Protein AF-A0A534ZJ65-F1 (afdb_monomer)

Radius of gyration: 16.33 Å; Cα contacts (8 Å, |Δi|>4): 200; chains: 1; bounding box: 29×30×63 Å

Structure (mmCIF, N/CA/C/O backbone):
data_AF-A0A534ZJ65-F1
#
_entry.id   AF-A0A534ZJ65-F1
#
loop_
_atom_site.group_PDB
_atom_site.id
_atom_site.type_symbol
_atom_site.label_atom_id
_atom_site.label_alt_id
_atom_site.label_comp_id
_atom_site.label_asym_id
_atom_site.label_entity_id
_atom_site.label_seq_id
_atom_site.pdbx_PDB_ins_code
_atom_site.Cartn_x
_atom_site.Cartn_y
_atom_site.Cartn_z
_atom_site.occupancy
_atom_site.B_iso_or_equiv
_atom_site.auth_seq_id
_atom_site.auth_comp_id
_atom_site.auth_asym_id
_atom_site.auth_atom_id
_atom_site.pdbx_PDB_model_num
ATOM 1 N N . MET A 1 1 ? -5.452 -11.069 31.951 1.00 33.84 1 MET A N 1
ATOM 2 C CA . MET A 1 1 ? -6.562 -10.774 31.019 1.00 33.84 1 MET A CA 1
ATOM 3 C C . MET A 1 1 ? -6.008 -10.935 29.612 1.00 33.84 1 MET A C 1
ATOM 5 O O . MET A 1 1 ? -4.957 -10.384 29.326 1.00 33.84 1 MET A O 1
ATOM 9 N N . THR A 1 2 ? -6.581 -11.848 28.842 1.00 33.72 2 THR A N 1
ATOM 10 C CA . THR A 1 2 ? -5.927 -12.642 27.788 1.00 33.72 2 THR A CA 1
ATOM 11 C C . THR A 1 2 ? -5.647 -11.838 26.509 1.00 33.72 2 THR A C 1
ATOM 13 O O . THR A 1 2 ? -6.578 -11.313 25.904 1.00 33.72 2 THR A O 1
ATOM 16 N N . SER A 1 3 ? -4.371 -11.762 26.103 1.00 27.00 3 SER A N 1
ATOM 17 C CA . SER A 1 3 ? -3.918 -11.205 24.816 1.00 27.00 3 SER A CA 1
ATOM 18 C C . SER A 1 3 ? -4.428 -12.075 23.668 1.00 27.00 3 SER A C 1
ATOM 20 O O . SER A 1 3 ? -4.285 -13.297 23.714 1.00 27.00 3 SER A O 1
ATOM 22 N N . ARG A 1 4 ? -5.054 -11.461 22.660 1.00 33.38 4 ARG A N 1
ATOM 23 C CA . ARG A 1 4 ? -5.409 -12.110 21.392 1.00 33.38 4 ARG A CA 1
ATOM 24 C C . ARG A 1 4 ? -4.447 -11.597 20.334 1.00 33.38 4 ARG A C 1
ATOM 26 O O . ARG A 1 4 ? -4.596 -10.482 19.842 1.00 33.38 4 ARG A O 1
ATOM 33 N N . ASP A 1 5 ? -3.452 -12.421 20.044 1.00 32.06 5 ASP A N 1
ATOM 34 C CA . ASP A 1 5 ? -2.406 -12.158 19.067 1.00 32.06 5 ASP A CA 1
ATOM 35 C C . ASP A 1 5 ? -3.019 -12.049 17.660 1.00 32.06 5 ASP A C 1
ATOM 37 O O . ASP A 1 5 ? -3.687 -12.965 17.177 1.00 32.06 5 ASP A O 1
ATOM 41 N N . GLY A 1 6 ? -2.845 -10.893 17.018 1.00 27.89 6 GLY A N 1
ATOM 42 C CA . GLY A 1 6 ? -3.359 -10.622 15.677 1.00 27.89 6 GLY A CA 1
ATOM 43 C C . GLY A 1 6 ? -2.384 -11.104 14.608 1.00 27.89 6 GLY A C 1
ATOM 44 O O . GLY A 1 6 ? -1.374 -10.459 14.347 1.00 27.89 6 GLY A O 1
ATOM 45 N N . THR A 1 7 ? -2.674 -12.240 13.979 1.00 28.36 7 THR A N 1
ATOM 46 C CA . THR A 1 7 ? -1.943 -12.726 12.802 1.00 28.36 7 THR A CA 1
ATOM 47 C C . THR A 1 7 ? -2.378 -11.945 11.558 1.00 28.36 7 THR A C 1
ATOM 49 O O . THR A 1 7 ? -3.544 -12.004 11.171 1.00 28.36 7 THR A O 1
ATOM 52 N N . ALA A 1 8 ? -1.456 -11.227 10.911 1.00 29.05 8 ALA A N 1
ATOM 53 C CA . ALA A 1 8 ? -1.705 -10.595 9.615 1.00 29.05 8 ALA A CA 1
ATOM 54 C C . ALA A 1 8 ? -1.336 -11.567 8.482 1.00 29.05 8 ALA A C 1
ATOM 56 O O . ALA A 1 8 ? -0.190 -12.006 8.372 1.00 29.05 8 ALA A O 1
ATOM 57 N N . HIS A 1 9 ? -2.316 -11.920 7.650 1.00 30.95 9 HIS A N 1
ATOM 58 C CA . HIS A 1 9 ? -2.120 -12.767 6.476 1.00 30.95 9 HIS A CA 1
ATOM 59 C C . HIS A 1 9 ? -1.990 -11.892 5.229 1.00 30.95 9 HIS A C 1
ATOM 61 O O . HIS A 1 9 ? -2.920 -11.171 4.875 1.00 30.95 9 HIS A O 1
ATOM 67 N N . PHE A 1 10 ? -0.853 -11.984 4.543 1.00 34.75 10 PHE A N 1
ATOM 68 C CA . PHE A 1 10 ? -0.606 -11.266 3.297 1.00 34.75 10 PHE A CA 1
ATOM 69 C C . PHE A 1 10 ? -0.941 -12.173 2.113 1.00 34.75 10 PHE A C 1
ATOM 71 O O . PHE A 1 10 ? -0.442 -13.294 2.023 1.00 34.75 10 PHE A O 1
ATOM 78 N N . ARG A 1 11 ? -1.803 -11.700 1.209 1.00 36.12 11 ARG A N 1
ATOM 79 C CA . ARG A 1 11 ? -2.129 -12.381 -0.050 1.00 36.12 11 ARG A CA 1
ATOM 80 C C . ARG A 1 11 ? -1.772 -11.477 -1.217 1.00 36.12 11 ARG A C 1
ATOM 82 O O . ARG A 1 11 ? -2.277 -10.362 -1.305 1.00 36.12 11 ARG A O 1
ATOM 89 N N . TYR A 1 12 ? -0.944 -11.973 -2.128 1.00 37.34 12 TYR A N 1
ATOM 90 C CA . TYR A 1 12 ? -0.697 -11.309 -3.402 1.00 37.34 12 TYR A CA 1
ATOM 91 C C . TYR A 1 12 ? -1.931 -11.481 -4.310 1.00 37.34 12 TYR A C 1
ATOM 93 O O . TYR A 1 12 ? -2.429 -12.593 -4.497 1.00 37.34 12 TYR A O 1
ATOM 101 N N . GLY A 1 13 ? -2.492 -10.375 -4.808 1.00 34.75 13 GLY A N 1
ATOM 102 C CA . GLY A 1 13 ? -3.758 -10.359 -5.546 1.00 34.75 13 GLY A CA 1
ATOM 103 C C . GLY A 1 13 ? -3.677 -10.997 -6.937 1.00 34.75 13 GLY A C 1
ATOM 104 O O . GLY A 1 13 ? -2.704 -10.829 -7.670 1.00 34.75 13 GLY A O 1
ATOM 105 N N . ARG A 1 14 ? -4.733 -11.728 -7.322 1.00 34.62 14 ARG A N 1
ATOM 106 C CA . ARG A 1 14 ? -4.871 -12.369 -8.642 1.00 34.62 14 ARG A CA 1
ATOM 107 C C . ARG A 1 14 ? -4.885 -11.330 -9.767 1.00 34.62 14 ARG A C 1
ATOM 109 O O . ARG A 1 14 ? -5.823 -10.543 -9.854 1.00 34.62 14 ARG A O 1
ATOM 116 N N . ALA A 1 15 ? -3.945 -11.420 -10.704 1.00 36.84 15 ALA A N 1
ATOM 117 C CA . ALA A 1 15 ? -4.053 -10.741 -11.993 1.00 36.84 15 ALA A CA 1
ATOM 118 C C . ALA A 1 15 ? -5.104 -11.446 -12.877 1.00 36.84 15 ALA A C 1
ATOM 120 O O . ALA A 1 15 ? -5.030 -12.657 -13.101 1.00 36.84 15 ALA A O 1
ATOM 121 N N . ARG A 1 16 ? -6.099 -10.713 -13.396 1.00 31.34 16 ARG A N 1
ATOM 122 C CA . ARG A 1 16 ? -7.030 -11.234 -14.414 1.00 31.34 16 ARG A CA 1
ATOM 123 C C . ARG A 1 16 ? -6.440 -11.003 -15.807 1.00 31.34 16 ARG A C 1
ATOM 125 O O . ARG A 1 16 ? -6.253 -9.868 -16.226 1.00 31.34 16 ARG A O 1
ATOM 132 N N . SER A 1 17 ? -6.181 -12.081 -16.546 1.00 32.97 17 SER A N 1
ATOM 133 C CA . SER A 1 17 ? -5.743 -12.021 -17.945 1.00 32.97 17 SER A CA 1
ATOM 134 C C . SER A 1 17 ? -6.896 -11.623 -18.875 1.00 32.97 17 SER A C 1
ATOM 136 O O . SER A 1 17 ? -7.923 -12.309 -18.904 1.00 32.97 17 SER A O 1
ATOM 138 N N . TRP A 1 18 ? -6.713 -10.597 -19.706 1.00 31.97 18 TRP A N 1
ATOM 139 C CA . TRP A 1 18 ? -7.563 -10.370 -20.878 1.00 31.97 18 TRP A CA 1
ATOM 140 C C . TRP A 1 18 ? -7.153 -11.323 -22.011 1.00 31.97 18 TRP A C 1
ATOM 142 O O . TRP A 1 18 ? -5.975 -11.429 -22.354 1.00 31.97 18 TRP A O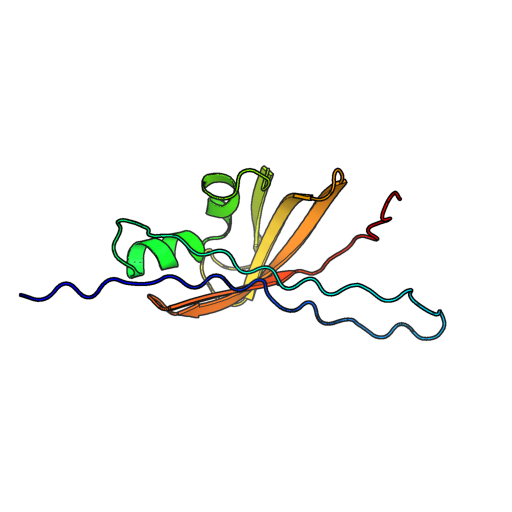 1
ATOM 152 N N . ARG A 1 19 ? -8.120 -12.045 -22.599 1.00 31.06 19 ARG A N 1
ATOM 153 C CA . ARG A 1 19 ? -7.881 -12.921 -23.760 1.00 31.06 19 ARG A CA 1
ATOM 154 C C . ARG A 1 19 ? -7.636 -12.069 -2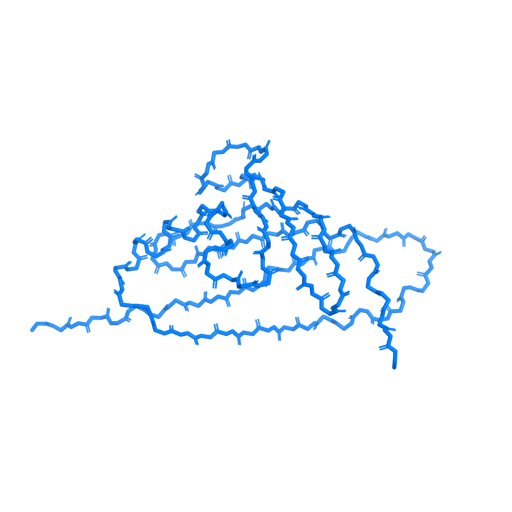5.006 1.00 31.06 19 ARG A C 1
ATOM 156 O O . ARG A 1 19 ? -8.586 -11.595 -25.621 1.00 31.06 19 ARG A O 1
ATOM 163 N N . LEU A 1 20 ? -6.382 -11.948 -25.429 1.00 36.31 20 LEU A N 1
ATOM 164 C CA . LEU A 1 20 ? -6.058 -11.560 -26.801 1.00 36.31 20 LEU A CA 1
ATOM 165 C C . LEU A 1 20 ? -6.158 -12.805 -27.695 1.00 36.31 20 LEU A C 1
ATOM 167 O O . LEU A 1 20 ? -5.542 -13.837 -27.422 1.00 36.31 20 LEU A O 1
ATOM 171 N N . ARG A 1 21 ? -6.989 -12.736 -28.743 1.00 35.75 21 ARG A N 1
ATOM 172 C CA . ARG A 1 21 ? -7.088 -13.792 -29.761 1.00 35.75 21 ARG A CA 1
ATOM 173 C C . ARG A 1 21 ? -5.733 -13.965 -30.447 1.00 35.75 21 ARG A C 1
ATOM 175 O O . ARG A 1 21 ? -5.141 -12.994 -30.896 1.00 35.75 21 ARG A O 1
ATOM 182 N N . GLY A 1 22 ? -5.324 -15.220 -30.621 1.00 33.75 22 GLY A N 1
ATOM 183 C CA . GLY A 1 22 ? -4.417 -15.595 -31.704 1.00 33.75 22 GLY A CA 1
ATOM 184 C C . GLY A 1 22 ? -2.927 -15.412 -31.430 1.00 33.75 22 GLY A C 1
ATOM 185 O O . GLY A 1 22 ? -2.227 -14.837 -32.252 1.00 33.75 22 GLY A O 1
ATOM 186 N N . ARG A 1 23 ? -2.412 -15.943 -30.319 1.00 37.97 23 ARG A N 1
ATOM 187 C CA . ARG A 1 23 ? -1.011 -16.388 -30.208 1.00 37.97 23 ARG A CA 1
ATOM 188 C C . ARG A 1 23 ? -0.877 -17.275 -28.975 1.00 37.97 23 ARG A C 1
ATOM 190 O O . ARG A 1 23 ? -1.408 -16.932 -27.924 1.00 37.97 23 ARG A O 1
ATOM 197 N N . ARG A 1 24 ? -0.218 -18.434 -29.105 1.00 34.59 24 ARG A N 1
ATOM 198 C CA . ARG A 1 24 ? 0.131 -19.293 -27.962 1.00 34.59 24 ARG A CA 1
ATOM 199 C C . ARG A 1 24 ? 1.023 -18.478 -27.032 1.00 34.59 24 ARG A C 1
ATOM 201 O O . ARG A 1 24 ? 2.206 -18.314 -27.310 1.00 34.59 24 ARG A O 1
ATOM 208 N N . VAL A 1 25 ? 0.441 -17.928 -25.973 1.00 39.84 25 VAL A N 1
ATOM 209 C CA . VAL A 1 25 ? 1.216 -17.330 -24.894 1.00 39.84 25 VAL A CA 1
ATOM 210 C C . VAL A 1 25 ? 1.733 -18.494 -24.066 1.00 39.84 25 VAL A C 1
ATOM 212 O O . VAL A 1 25 ? 0.950 -19.308 -23.574 1.00 39.84 25 VAL A O 1
ATOM 215 N N . SER A 1 26 ? 3.053 -18.630 -24.031 1.00 37.19 26 SER A N 1
ATOM 216 C CA . SER A 1 26 ? 3.777 -19.589 -23.208 1.00 37.19 26 SER A CA 1
ATOM 217 C C . SER A 1 26 ? 3.227 -19.560 -21.784 1.00 37.19 26 SER A C 1
ATOM 219 O O . SER A 1 26 ? 2.924 -18.489 -21.262 1.00 37.19 26 SER A O 1
ATOM 221 N N . SER A 1 27 ? 3.063 -20.739 -21.189 1.00 35.06 27 SER A N 1
ATOM 222 C CA . SER A 1 27 ? 2.470 -20.934 -19.867 1.00 35.06 27 SER A CA 1
ATOM 223 C C . SER A 1 27 ? 3.099 -19.985 -18.840 1.00 35.06 27 SER A C 1
ATOM 225 O O . SER A 1 27 ? 4.260 -20.151 -18.474 1.00 35.06 27 SER A O 1
ATOM 227 N N . PHE A 1 28 ? 2.346 -18.981 -18.384 1.00 43.84 28 PHE A N 1
ATOM 228 C CA . PHE A 1 28 ? 2.731 -18.182 -17.227 1.00 43.84 28 PHE A CA 1
ATOM 229 C C . PHE A 1 28 ? 2.678 -19.103 -16.009 1.00 43.84 28 PHE A C 1
ATOM 231 O O . PHE A 1 28 ? 1.602 -19.567 -15.628 1.00 43.84 28 PHE A O 1
ATOM 238 N N . LEU A 1 29 ? 3.830 -19.406 -15.413 1.00 47.69 29 LEU A N 1
ATOM 239 C CA . LEU A 1 29 ? 3.872 -19.985 -14.076 1.00 47.69 29 LEU A CA 1
ATOM 240 C C . LEU A 1 29 ? 3.303 -18.934 -13.122 1.00 47.69 29 LEU A C 1
ATOM 242 O O . LEU A 1 29 ? 3.962 -17.956 -12.783 1.00 47.69 29 LEU A O 1
ATOM 246 N N . MET A 1 30 ? 2.037 -19.106 -12.751 1.00 51.34 30 MET A N 1
ATOM 247 C CA . MET A 1 30 ? 1.418 -18.354 -11.671 1.00 51.34 30 MET A CA 1
ATOM 248 C C . MET A 1 30 ? 2.053 -18.850 -10.371 1.00 51.34 30 MET A C 1
ATOM 250 O O . MET A 1 30 ? 1.700 -19.918 -9.875 1.00 51.34 30 MET A O 1
ATOM 254 N N . VAL A 1 31 ? 3.045 -18.117 -9.874 1.00 63.66 31 VAL A N 1
ATOM 255 C CA . VAL A 1 31 ? 3.694 -18.420 -8.597 1.00 63.66 31 VAL A CA 1
ATOM 256 C C . VAL A 1 31 ? 2.851 -17.798 -7.488 1.00 63.66 31 VAL A C 1
ATOM 258 O O . VAL A 1 31 ? 2.684 -16.581 -7.446 1.00 63.66 31 VAL A O 1
ATOM 261 N N . ASP A 1 32 ? 2.300 -18.635 -6.612 1.00 68.19 32 ASP A N 1
ATOM 262 C CA . ASP A 1 32 ? 1.701 -18.189 -5.355 1.00 68.19 32 ASP A CA 1
ATOM 263 C C . ASP A 1 32 ? 2.805 -18.118 -4.294 1.00 68.19 32 ASP A C 1
ATOM 265 O O . ASP A 1 32 ? 3.500 -19.105 -4.047 1.00 68.19 32 ASP A O 1
ATOM 269 N N . VAL A 1 33 ? 3.004 -16.937 -3.708 1.00 72.19 33 VAL A N 1
ATOM 270 C CA . VAL A 1 33 ? 3.984 -16.716 -2.640 1.00 72.19 33 VAL A CA 1
ATOM 271 C C . VAL A 1 33 ? 3.239 -16.226 -1.408 1.00 72.19 33 VAL A C 1
ATOM 273 O O . VAL A 1 33 ? 2.542 -15.214 -1.459 1.00 72.19 33 VAL A O 1
ATOM 276 N N . THR A 1 34 ? 3.422 -16.927 -0.291 1.00 77.94 34 THR A N 1
ATOM 277 C CA . THR A 1 34 ? 2.897 -16.527 1.018 1.00 77.94 34 THR A CA 1
ATOM 278 C C . THR A 1 34 ? 4.057 -16.305 1.982 1.00 77.94 34 THR A C 1
ATOM 280 O O . THR A 1 34 ? 4.909 -17.176 2.146 1.00 77.94 34 THR A O 1
ATOM 283 N N . VAL A 1 35 ? 4.070 -15.146 2.645 1.00 79.19 35 VAL A N 1
ATOM 284 C CA . VAL A 1 35 ? 5.020 -14.802 3.712 1.00 79.19 35 VAL A CA 1
ATOM 285 C C . VAL A 1 35 ? 4.229 -14.387 4.949 1.00 79.19 35 VAL A C 1
ATOM 287 O O . VAL A 1 35 ? 3.211 -13.703 4.847 1.00 79.19 35 VAL A O 1
ATOM 290 N N . SER A 1 36 ? 4.691 -14.808 6.125 1.00 84.44 36 SER A N 1
ATOM 291 C CA . SER A 1 36 ? 4.079 -14.480 7.414 1.00 84.44 36 SER A CA 1
ATOM 292 C C . SER A 1 36 ? 5.127 -13.987 8.405 1.00 84.44 36 SER A C 1
ATOM 294 O O . SER A 1 36 ? 6.257 -14.473 8.403 1.00 84.44 36 SER A O 1
ATOM 296 N N . GLY A 1 37 ? 4.734 -13.078 9.293 1.00 88.06 37 GLY A N 1
ATOM 297 C CA . GLY A 1 37 ? 5.582 -12.558 10.362 1.00 88.06 37 GLY A CA 1
ATOM 298 C C . GLY A 1 37 ? 4.754 -11.990 11.511 1.00 88.06 37 GLY A C 1
ATOM 299 O O . GLY A 1 37 ? 3.546 -11.797 11.382 1.00 88.06 37 GLY A O 1
ATOM 300 N N . ILE A 1 38 ? 5.409 -11.733 12.644 1.00 91.38 38 ILE A N 1
ATOM 301 C CA . ILE A 1 38 ? 4.782 -11.126 13.823 1.00 91.38 38 ILE A CA 1
ATOM 302 C C . ILE A 1 38 ? 5.122 -9.638 13.841 1.00 91.38 38 ILE A C 1
ATOM 304 O O . ILE A 1 38 ? 6.295 -9.269 13.843 1.00 91.38 38 ILE A O 1
ATOM 308 N N . VAL A 1 39 ? 4.095 -8.792 13.914 1.00 92.06 39 VAL A N 1
ATOM 309 C CA . VAL A 1 39 ? 4.236 -7.342 14.077 1.00 92.06 39 VAL A CA 1
ATOM 310 C C . VAL A 1 39 ? 3.749 -6.964 15.470 1.00 92.06 39 VAL A C 1
ATOM 312 O O . VAL A 1 39 ? 2.628 -7.288 15.853 1.00 92.06 39 VAL A O 1
ATOM 315 N N . ARG A 1 40 ? 4.593 -6.285 16.252 1.00 93.94 40 ARG A N 1
ATOM 316 C CA . ARG A 1 40 ? 4.265 -5.846 17.618 1.00 93.94 40 ARG A CA 1
ATOM 317 C C . ARG A 1 40 ? 3.552 -4.490 17.601 1.00 93.94 40 ARG A C 1
ATOM 319 O O . ARG A 1 40 ? 4.089 -3.510 18.104 1.00 93.94 40 ARG A O 1
ATOM 326 N N . ALA A 1 41 ? 2.372 -4.443 16.990 1.00 92.44 41 ALA A N 1
ATOM 327 C CA . ALA A 1 41 ? 1.524 -3.255 16.916 1.00 92.44 41 ALA A CA 1
ATOM 328 C C . ALA A 1 41 ? 0.033 -3.648 16.895 1.00 92.44 41 ALA A C 1
ATOM 330 O O . ALA A 1 41 ? -0.288 -4.786 16.532 1.00 92.44 41 ALA A O 1
ATOM 331 N N . PRO A 1 42 ? -0.891 -2.744 17.272 1.00 93.12 42 PRO A N 1
ATOM 332 C CA . PRO A 1 42 ? -2.324 -2.990 17.159 1.00 93.12 42 PRO A CA 1
ATOM 333 C C . PRO A 1 42 ? -2.721 -3.339 15.715 1.00 93.12 42 PRO A C 1
ATOM 335 O O . PRO A 1 42 ? -2.306 -2.636 14.791 1.00 93.12 42 PRO A O 1
ATOM 338 N N . PRO A 1 43 ? -3.567 -4.364 15.485 1.00 91.00 43 PRO A N 1
ATOM 339 C CA . PRO A 1 43 ?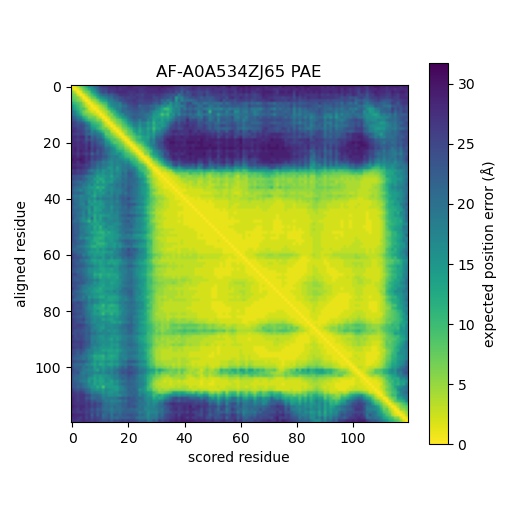 -3.967 -4.747 14.132 1.00 91.00 43 PRO A CA 1
ATOM 340 C C . PRO A 1 43 ? -4.540 -3.579 13.324 1.00 91.00 43 PRO A C 1
ATOM 342 O O . PRO A 1 43 ? -4.170 -3.395 12.171 1.00 91.00 43 PRO A O 1
ATOM 345 N N . SER A 1 44 ? -5.386 -2.741 13.926 1.00 90.69 44 SER A N 1
ATOM 346 C CA . SER A 1 44 ? -5.969 -1.574 13.253 1.00 90.69 44 SER A CA 1
ATOM 347 C C . SER A 1 44 ? -4.916 -0.615 12.694 1.00 90.69 44 SER A C 1
ATOM 349 O O . SER A 1 44 ? -5.081 -0.127 11.582 1.00 90.69 44 SER A O 1
ATOM 351 N N . GLU A 1 45 ? -3.826 -0.382 13.427 1.00 93.69 45 GLU A N 1
ATOM 352 C CA . GLU A 1 45 ? -2.730 0.484 12.979 1.00 93.69 45 GLU A CA 1
ATOM 353 C C . GLU A 1 45 ? -1.945 -0.164 11.841 1.00 93.69 45 GLU A C 1
ATOM 355 O O . GLU A 1 45 ? -1.653 0.491 10.843 1.00 93.69 45 GLU A O 1
ATOM 360 N N . VAL A 1 46 ? -1.670 -1.468 11.946 1.00 93.94 46 VAL A N 1
ATOM 361 C CA . VAL A 1 46 ? -0.987 -2.227 10.890 1.00 93.94 46 VAL A CA 1
ATOM 362 C C . VAL A 1 46 ? -1.801 -2.201 9.599 1.00 93.94 46 VAL A C 1
ATOM 364 O O . VAL A 1 46 ? -1.270 -1.877 8.542 1.00 93.94 46 VAL A O 1
ATOM 367 N N . PHE A 1 47 ? -3.098 -2.502 9.663 1.00 93.31 47 PHE A N 1
ATOM 368 C CA . PHE A 1 47 ? -3.939 -2.532 8.468 1.00 93.31 47 PHE A CA 1
ATOM 369 C C . PHE A 1 47 ? -4.214 -1.135 7.902 1.00 93.31 47 PHE A C 1
ATOM 371 O O . PHE A 1 47 ? -4.283 -1.008 6.684 1.00 93.31 47 PHE A O 1
ATOM 378 N N . ALA A 1 48 ? -4.299 -0.088 8.730 1.00 93.00 48 ALA A N 1
ATOM 379 C CA . ALA A 1 48 ? -4.367 1.291 8.241 1.00 93.00 48 ALA A CA 1
ATOM 380 C C . ALA A 1 48 ? -3.074 1.697 7.512 1.00 93.00 48 ALA A C 1
ATOM 382 O O . ALA A 1 48 ? -3.133 2.253 6.417 1.00 93.00 48 ALA A O 1
ATOM 383 N N . PHE A 1 49 ? -1.912 1.348 8.073 1.00 94.75 49 PHE A N 1
ATOM 384 C CA . PHE A 1 49 ? -0.608 1.583 7.452 1.00 94.75 49 PHE A CA 1
ATOM 385 C C . PHE A 1 49 ? -0.454 0.841 6.119 1.00 94.75 49 PHE A C 1
ATOM 387 O O . PHE A 1 49 ? 0.056 1.406 5.156 1.00 94.75 49 PHE A O 1
ATOM 394 N N . LEU A 1 50 ? -0.914 -0.411 6.051 1.00 94.31 50 LEU A N 1
ATOM 395 C CA . LEU A 1 50 ? -0.870 -1.227 4.834 1.00 94.31 50 LEU A CA 1
ATOM 396 C C . LEU A 1 50 ? -1.890 -0.795 3.776 1.00 94.31 50 LEU A C 1
ATOM 398 O O . LEU A 1 50 ? -1.634 -0.981 2.590 1.00 94.31 50 LEU A O 1
ATOM 402 N N . ALA A 1 51 ? -3.048 -0.268 4.182 1.00 95.06 51 ALA A N 1
ATOM 403 C CA . ALA A 1 51 ? -4.073 0.199 3.253 1.00 95.06 51 ALA A CA 1
ATOM 404 C C . ALA A 1 51 ? -3.584 1.406 2.445 1.00 95.06 51 ALA A C 1
ATOM 406 O O . ALA A 1 51 ? -3.902 1.526 1.261 1.00 95.06 51 ALA A O 1
ATOM 407 N N . ASP A 1 52 ? -2.786 2.277 3.061 1.00 96.00 52 ASP A N 1
ATOM 408 C CA . ASP A 1 52 ? -2.099 3.339 2.346 1.00 96.00 52 ASP A CA 1
ATOM 409 C C . ASP A 1 52 ? -0.831 2.811 1.660 1.00 96.00 52 ASP A C 1
ATOM 411 O O . ASP A 1 52 ? 0.244 2.700 2.260 1.00 96.00 52 ASP A O 1
ATOM 415 N N . LEU A 1 53 ? -0.961 2.497 0.369 1.00 95.12 53 LEU A N 1
ATOM 416 C CA . LEU A 1 53 ? 0.125 1.918 -0.416 1.00 95.12 53 LEU A CA 1
ATOM 417 C C . LEU A 1 53 ? 1.310 2.870 -0.626 1.00 95.12 53 LEU A C 1
ATOM 419 O O . LEU A 1 53 ? 2.350 2.394 -1.079 1.00 95.12 53 LEU A O 1
ATOM 423 N N . GLU A 1 54 ? 1.245 4.159 -0.272 1.00 96.69 54 GLU A N 1
ATOM 424 C CA . GLU A 1 54 ? 2.452 5.010 -0.264 1.00 96.69 54 GLU A CA 1
ATOM 425 C C . GLU A 1 54 ? 3.478 4.535 0.778 1.00 96.69 54 GLU A C 1
ATOM 427 O O . GLU A 1 54 ? 4.682 4.752 0.634 1.00 96.69 54 GLU A O 1
ATOM 432 N N . ASN A 1 55 ? 3.033 3.790 1.794 1.00 96.44 55 ASN A N 1
ATOM 433 C CA . ASN A 1 55 ? 3.912 3.198 2.799 1.00 96.44 55 ASN A CA 1
ATOM 434 C C . ASN A 1 55 ? 4.672 1.956 2.312 1.00 96.44 55 ASN A C 1
ATOM 436 O O . ASN A 1 55 ? 5.540 1.459 3.031 1.00 96.44 55 ASN A O 1
ATOM 440 N N . TRP A 1 56 ? 4.382 1.440 1.117 1.00 95.06 56 TRP A N 1
ATOM 441 C CA . TRP A 1 56 ? 4.930 0.172 0.627 1.00 95.06 56 TRP A CA 1
ATOM 442 C C . TRP A 1 56 ? 6.473 0.089 0.634 1.00 95.06 56 TRP A C 1
ATOM 444 O O . TRP A 1 56 ? 7.008 -0.867 1.207 1.00 95.06 56 TRP A O 1
ATOM 454 N N . PRO A 1 57 ? 7.223 1.098 0.144 1.00 95.62 57 PRO A N 1
ATOM 455 C CA . PRO A 1 57 ? 8.692 1.082 0.177 1.00 95.62 57 PRO A CA 1
ATOM 456 C C . PRO A 1 57 ? 9.294 0.999 1.587 1.00 95.62 57 PRO A C 1
ATOM 458 O O . PRO A 1 57 ? 10.461 0.658 1.756 1.00 95.62 57 PRO A O 1
ATOM 461 N N . ARG A 1 58 ? 8.514 1.322 2.626 1.00 94.56 58 ARG A N 1
ATOM 462 C CA . ARG A 1 58 ? 8.994 1.362 4.015 1.00 94.56 58 ARG A CA 1
ATOM 463 C C . ARG A 1 58 ? 9.125 -0.025 4.636 1.00 94.56 58 ARG A C 1
ATOM 465 O O . ARG A 1 58 ? 9.824 -0.163 5.635 1.00 94.56 58 ARG A O 1
ATOM 472 N N . TRP A 1 59 ? 8.434 -1.026 4.092 1.00 91.06 59 TRP A N 1
ATOM 473 C CA . TRP A 1 59 ? 8.411 -2.380 4.652 1.00 91.06 59 TRP A CA 1
ATOM 474 C C . TRP A 1 59 ? 8.803 -3.470 3.650 1.00 91.06 59 TRP A C 1
ATOM 476 O O . TRP A 1 59 ? 9.194 -4.555 4.080 1.00 91.06 59 TRP A O 1
ATOM 486 N N . GLN A 1 60 ? 8.761 -3.196 2.341 1.00 89.31 60 GLN A N 1
ATOM 487 C CA . GLN A 1 60 ? 9.214 -4.123 1.302 1.00 89.31 60 GLN A CA 1
ATOM 488 C C . GLN A 1 60 ? 10.442 -3.552 0.583 1.00 89.31 60 GLN A C 1
ATOM 490 O O . GLN A 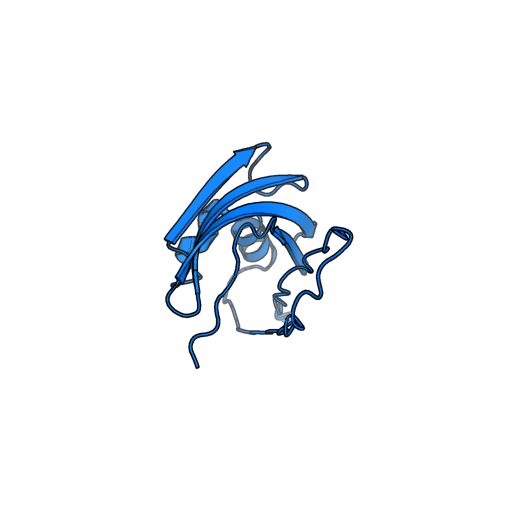1 60 ? 10.337 -2.586 -0.165 1.00 89.31 60 GLN A O 1
ATOM 495 N N . GLY A 1 61 ? 11.622 -4.132 0.820 1.00 88.81 61 GLY A N 1
ATOM 496 C CA . GLY A 1 61 ? 12.896 -3.543 0.379 1.00 88.81 61 GLY A CA 1
ATOM 497 C C . GLY A 1 61 ? 13.143 -3.537 -1.136 1.00 88.81 61 GLY A C 1
ATOM 498 O O . GLY A 1 61 ? 13.974 -2.775 -1.622 1.00 88.81 61 GLY A O 1
ATOM 499 N N . ASP A 1 62 ? 12.440 -4.373 -1.896 1.00 88.88 62 ASP A N 1
ATOM 500 C CA . ASP A 1 62 ? 12.464 -4.393 -3.363 1.00 88.88 62 ASP A CA 1
ATOM 501 C C . ASP A 1 62 ? 11.467 -3.400 -3.995 1.00 88.88 62 ASP A C 1
ATOM 503 O O . ASP A 1 62 ? 11.527 -3.157 -5.205 1.00 88.88 62 ASP A O 1
ATOM 507 N N . MET A 1 63 ? 10.592 -2.786 -3.193 1.00 92.00 63 MET A N 1
ATOM 508 C CA . MET A 1 63 ? 9.703 -1.707 -3.609 1.00 92.00 63 MET A CA 1
ATOM 509 C C . MET A 1 63 ? 10.441 -0.368 -3.519 1.00 92.00 63 MET A C 1
ATOM 511 O O . MET A 1 63 ? 10.840 0.069 -2.445 1.00 92.00 63 MET A O 1
ATOM 515 N N . GLN A 1 64 ? 10.637 0.295 -4.656 1.00 94.81 64 GLN A N 1
ATOM 516 C CA . GLN A 1 64 ? 11.388 1.549 -4.737 1.00 94.81 64 GLN A CA 1
ATOM 517 C C . GLN A 1 64 ? 10.500 2.764 -4.477 1.00 94.81 64 GLN A C 1
ATOM 519 O O . GLN A 1 64 ? 10.873 3.649 -3.710 1.00 94.81 64 GLN A O 1
ATOM 524 N N . THR A 1 65 ? 9.336 2.818 -5.125 1.00 96.12 65 THR A N 1
ATOM 525 C CA . THR A 1 65 ? 8.371 3.911 -4.970 1.00 96.12 65 THR A CA 1
ATOM 526 C C . THR A 1 65 ? 6.947 3.383 -5.040 1.00 96.12 65 THR A C 1
ATOM 528 O O . THR A 1 65 ? 6.677 2.358 -5.664 1.00 96.12 65 THR A O 1
ATOM 531 N N . SER A 1 66 ? 6.033 4.103 -4.399 1.00 96.69 66 SER A N 1
ATOM 532 C CA . SER A 1 66 ? 4.593 3.931 -4.543 1.00 96.69 66 SER A CA 1
ATOM 533 C C . SER A 1 66 ? 3.943 5.284 -4.287 1.00 96.69 66 SER A C 1
ATOM 535 O O . SER A 1 66 ? 4.222 5.911 -3.267 1.00 96.69 66 SER A O 1
ATOM 537 N N . THR A 1 67 ? 3.149 5.767 -5.234 1.00 97.75 67 THR A N 1
ATOM 538 C CA . THR A 1 67 ? 2.569 7.114 -5.187 1.00 97.75 67 THR A CA 1
ATOM 539 C C . THR A 1 67 ? 1.119 7.056 -5.616 1.00 97.75 67 THR A C 1
ATOM 541 O O . THR A 1 67 ? 0.799 6.426 -6.630 1.00 97.75 67 THR A O 1
ATOM 544 N N . LEU A 1 68 ? 0.243 7.710 -4.857 1.00 97.75 68 LEU A N 1
ATOM 545 C CA . LEU A 1 68 ? -1.170 7.811 -5.204 1.00 97.75 68 LEU A CA 1
ATOM 546 C C . LEU A 1 68 ? -1.329 8.573 -6.527 1.00 97.75 68 LEU A C 1
ATOM 548 O O . LEU A 1 68 ? -0.789 9.663 -6.702 1.00 97.75 68 LEU A O 1
ATOM 552 N N . VAL A 1 69 ? -2.096 8.008 -7.458 1.00 97.44 69 VAL A N 1
ATOM 553 C CA . VAL A 1 69 ? -2.412 8.651 -8.745 1.00 97.44 69 VAL A CA 1
ATOM 554 C C . VAL A 1 69 ? -3.901 8.932 -8.923 1.00 97.44 69 VAL A C 1
ATOM 556 O O . VAL A 1 69 ? -4.260 9.801 -9.711 1.00 97.44 69 VAL A O 1
ATOM 559 N N . GLU A 1 70 ? -4.774 8.224 -8.202 1.00 97.12 70 GLU A N 1
ATOM 560 C CA . GLU A 1 70 ? -6.225 8.425 -8.264 1.00 97.12 70 GLU A CA 1
ATOM 561 C C . GLU A 1 70 ? -6.907 7.954 -6.972 1.00 97.12 70 GLU A C 1
ATOM 563 O O . GLU A 1 70 ? -6.536 6.924 -6.407 1.00 97.12 70 GLU A O 1
ATOM 568 N N . GLY A 1 71 ? -7.951 8.666 -6.540 1.00 95.94 71 GLY A N 1
ATOM 569 C CA . GLY A 1 71 ? -8.768 8.302 -5.380 1.00 95.94 71 GLY A CA 1
ATOM 570 C C . GLY A 1 71 ? -8.289 8.940 -4.076 1.00 95.94 71 GLY A C 1
ATOM 571 O O . GLY A 1 71 ? -7.824 10.078 -4.068 1.00 95.94 71 GLY A O 1
ATOM 572 N N . GLN A 1 72 ? -8.466 8.226 -2.963 1.00 96.75 72 GLN A N 1
ATOM 573 C CA . GLN A 1 72 ? -8.034 8.646 -1.627 1.00 96.75 72 GLN A CA 1
ATOM 574 C C . GLN A 1 72 ? -7.164 7.558 -0.991 1.00 96.75 72 GLN A C 1
ATOM 576 O O . GLN A 1 72 ? -7.508 6.377 -1.134 1.00 96.75 72 GLN A O 1
ATOM 581 N N . PRO A 1 73 ? -6.090 7.912 -0.262 1.00 95.31 73 PRO A N 1
ATOM 582 C CA . PRO A 1 73 ? -5.236 6.926 0.384 1.00 95.31 73 PRO A CA 1
ATOM 583 C C . PRO A 1 73 ? -6.029 5.943 1.252 1.00 95.31 73 PRO A C 1
ATOM 585 O O . PRO A 1 73 ? -6.918 6.347 2.001 1.00 95.31 73 PRO A O 1
ATOM 588 N N . GLY A 1 74 ? -5.738 4.646 1.142 1.00 93.19 74 GLY A N 1
ATOM 589 C CA . GLY A 1 74 ? -6.369 3.628 1.989 1.00 93.19 74 GLY A CA 1
ATOM 590 C C . GLY A 1 74 ? -7.831 3.306 1.679 1.00 93.19 74 GLY A C 1
ATOM 591 O O . GLY A 1 74 ? -8.461 2.577 2.444 1.00 93.19 74 GLY A O 1
ATOM 592 N N . THR A 1 75 ? -8.388 3.805 0.573 1.00 95.25 75 THR A N 1
ATOM 593 C CA . THR A 1 75 ? -9.780 3.532 0.178 1.00 95.25 75 THR A CA 1
ATOM 594 C C . THR A 1 75 ? -9.873 2.565 -1.002 1.00 95.25 75 THR A C 1
ATOM 596 O O . THR A 1 75 ? -9.032 2.560 -1.901 1.00 95.25 75 THR A O 1
ATOM 599 N N . ILE A 1 76 ? -10.909 1.719 -1.013 1.00 95.00 76 ILE A N 1
ATOM 600 C CA . ILE A 1 76 ? -11.181 0.816 -2.141 1.00 95.00 76 ILE A CA 1
ATOM 601 C C . ILE A 1 76 ? -11.369 1.650 -3.415 1.00 95.00 76 ILE A C 1
ATOM 603 O O . ILE A 1 76 ? -12.111 2.628 -3.423 1.00 95.00 76 ILE A O 1
ATOM 607 N N . GLY A 1 77 ? -10.707 1.245 -4.496 1.00 93.69 77 GLY A N 1
ATOM 608 C CA . GLY A 1 77 ? -10.695 1.943 -5.779 1.00 93.69 77 GLY A CA 1
ATOM 609 C C . GLY A 1 77 ? -9.489 2.862 -5.979 1.00 93.69 77 GLY A C 1
ATOM 610 O O . GLY A 1 77 ? -9.172 3.157 -7.131 1.00 93.69 77 GLY A O 1
ATOM 611 N N . ALA A 1 78 ? -8.779 3.245 -4.910 1.00 95.75 78 ALA A N 1
ATOM 612 C CA . ALA A 1 78 ? -7.567 4.053 -5.009 1.00 95.75 78 ALA A CA 1
ATOM 613 C C . ALA A 1 78 ? -6.515 3.371 -5.895 1.00 95.75 78 ALA A C 1
ATOM 615 O O . ALA A 1 78 ? -6.281 2.160 -5.782 1.00 95.75 78 ALA A O 1
ATOM 616 N N . ARG A 1 79 ? -5.892 4.146 -6.788 1.00 95.56 79 ARG A N 1
ATOM 617 C CA . ARG A 1 79 ? -4.845 3.676 -7.700 1.00 95.56 79 ARG A CA 1
ATOM 618 C C . ARG A 1 79 ? -3.515 4.306 -7.341 1.00 95.56 79 ARG A C 1
ATOM 620 O O . ARG A 1 79 ? -3.430 5.506 -7.085 1.00 95.56 79 ARG A O 1
ATOM 627 N N . TYR A 1 80 ? -2.477 3.486 -7.400 1.00 95.31 80 TYR A N 1
ATOM 628 C CA . TYR A 1 80 ? -1.109 3.870 -7.099 1.00 95.31 80 TYR A CA 1
ATOM 629 C C . TYR A 1 80 ? -0.200 3.460 -8.248 1.00 95.31 80 TYR A C 1
ATOM 631 O O . TYR A 1 80 ? -0.349 2.367 -8.800 1.00 95.31 80 TYR A O 1
ATOM 639 N N . ARG A 1 81 ? 0.751 4.322 -8.599 1.00 95.06 81 ARG A N 1
ATOM 640 C CA . ARG A 1 81 ? 1.881 3.947 -9.448 1.00 95.06 81 ARG A CA 1
ATOM 641 C C . ARG A 1 81 ? 3.003 3.459 -8.556 1.00 95.06 81 ARG A C 1
ATOM 643 O O . ARG A 1 81 ? 3.389 4.179 -7.640 1.00 95.06 81 ARG A O 1
ATOM 650 N N . TYR A 1 82 ? 3.526 2.274 -8.835 1.00 91.94 82 TYR A N 1
ATOM 651 C CA . TYR A 1 82 ? 4.630 1.700 -8.081 1.00 91.94 82 TYR A CA 1
ATOM 652 C C . TYR A 1 82 ? 5.807 1.363 -8.988 1.00 91.94 82 TYR A C 1
ATOM 654 O O . TYR A 1 82 ? 5.625 0.993 -10.151 1.00 91.94 82 TYR A O 1
ATOM 662 N N . VAL A 1 83 ? 7.010 1.457 -8.424 1.00 93.12 83 VAL A N 1
ATOM 663 C CA . VAL A 1 83 ? 8.244 0.976 -9.043 1.00 93.12 83 VAL A CA 1
ATOM 664 C C . VAL A 1 83 ? 8.883 -0.054 -8.123 1.00 93.12 83 VAL A C 1
ATOM 666 O O . VAL A 1 83 ? 9.133 0.237 -6.958 1.00 93.12 83 VAL A O 1
ATOM 669 N N . SER A 1 84 ? 9.172 -1.251 -8.631 1.00 89.81 84 SER A N 1
ATOM 670 C CA . SER A 1 84 ? 9.807 -2.335 -7.864 1.00 89.81 84 SER A CA 1
ATOM 671 C C . SER A 1 84 ? 10.891 -3.052 -8.662 1.00 89.81 84 SER A C 1
ATO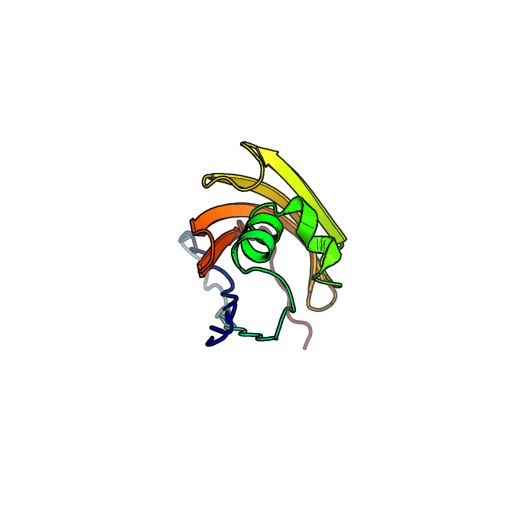M 673 O O . SER A 1 84 ? 10.946 -2.952 -9.889 1.00 89.81 84 SER A O 1
ATOM 675 N N . LYS A 1 85 ? 11.750 -3.795 -7.966 1.00 87.69 85 LYS A N 1
ATOM 676 C CA . LYS A 1 85 ? 12.730 -4.701 -8.566 1.00 87.69 85 LYS A CA 1
ATOM 677 C C . LYS A 1 85 ? 12.313 -6.147 -8.338 1.00 87.69 85 LYS A C 1
ATOM 679 O O . LYS A 1 85 ? 12.344 -6.618 -7.212 1.00 87.69 85 LYS A O 1
ATOM 684 N N . ALA A 1 86 ? 12.022 -6.888 -9.399 1.00 78.38 86 ALA A N 1
ATOM 685 C CA . ALA A 1 86 ? 11.760 -8.323 -9.300 1.00 78.38 86 ALA A CA 1
ATOM 686 C C . ALA A 1 86 ? 12.535 -9.078 -10.376 1.00 78.38 86 ALA A C 1
ATOM 688 O O . ALA A 1 86 ? 12.574 -8.649 -11.527 1.00 78.38 86 ALA A O 1
ATOM 689 N N . MET A 1 87 ? 13.155 -10.206 -10.011 1.00 74.75 87 MET A N 1
ATOM 690 C CA . MET A 1 87 ? 13.881 -11.078 -10.953 1.00 74.75 87 MET A CA 1
ATOM 691 C C . MET A 1 87 ? 14.918 -10.321 -11.816 1.00 74.75 87 MET A C 1
ATOM 693 O O . MET A 1 87 ? 15.075 -10.590 -13.003 1.00 74.75 87 MET A O 1
ATOM 697 N N . GLY A 1 88 ? 15.598 -9.321 -11.240 1.00 80.62 88 GLY A N 1
ATOM 698 C CA . GLY A 1 88 ? 16.573 -8.492 -11.962 1.00 80.62 88 GLY A CA 1
ATOM 699 C C . GLY A 1 88 ? 15.967 -7.509 -12.974 1.00 80.62 88 GLY A C 1
ATOM 700 O O . GLY A 1 88 ? 16.696 -6.958 -13.794 1.00 80.62 88 GLY A O 1
ATOM 701 N N . GLN A 1 89 ? 14.652 -7.288 -12.946 1.00 79.44 89 GLN A N 1
ATOM 702 C CA . GLN A 1 89 ? 13.938 -6.334 -13.795 1.00 79.44 89 GLN A CA 1
ATOM 703 C C . GLN A 1 89 ? 13.318 -5.221 -12.947 1.00 79.44 89 GLN A C 1
ATOM 705 O O . GLN A 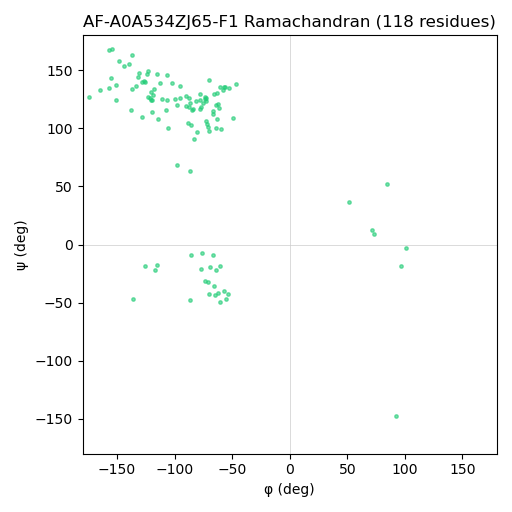1 89 ? 12.877 -5.463 -11.822 1.00 79.44 89 GLN A O 1
ATOM 710 N N . THR A 1 90 ? 13.254 -4.011 -13.503 1.00 86.19 90 THR A N 1
ATOM 711 C CA . THR A 1 90 ? 12.466 -2.912 -12.933 1.00 86.19 90 THR A CA 1
ATOM 712 C C . THR A 1 90 ? 11.044 -2.988 -13.475 1.00 86.19 90 THR A C 1
ATOM 714 O O . THR A 1 90 ? 10.843 -3.009 -14.689 1.00 86.19 90 THR A O 1
ATOM 717 N N . ILE A 1 91 ? 10.066 -3.018 -12.578 1.00 85.38 91 ILE A N 1
ATOM 718 C CA . ILE A 1 91 ? 8.639 -2.985 -12.896 1.00 85.38 91 ILE A CA 1
ATOM 719 C C . ILE A 1 91 ? 8.125 -1.601 -12.533 1.00 85.38 91 ILE A C 1
ATOM 721 O O . ILE A 1 91 ? 8.261 -1.205 -11.383 1.00 85.38 91 ILE A O 1
ATOM 725 N N . ASP A 1 92 ? 7.521 -0.909 -13.493 1.00 88.81 92 ASP A N 1
ATOM 726 C CA . ASP A 1 92 ? 6.791 0.347 -13.308 1.00 88.81 92 ASP A CA 1
ATOM 727 C C . ASP A 1 92 ? 5.345 0.098 -13.749 1.00 88.81 92 ASP A C 1
ATOM 729 O O . ASP A 1 92 ? 5.098 -0.283 -14.898 1.00 88.81 92 ASP A O 1
ATOM 733 N N . SER A 1 93 ? 4.393 0.150 -12.822 1.00 87.81 93 SER A N 1
ATOM 734 C CA . SER A 1 93 ? 3.020 -0.305 -13.072 1.00 87.81 93 SER A CA 1
ATOM 735 C C . SER A 1 93 ? 2.005 0.378 -12.163 1.00 87.81 93 SER A C 1
ATOM 737 O O . SER A 1 93 ? 2.357 1.047 -11.191 1.00 87.81 93 SER A O 1
ATOM 739 N N . ILE A 1 94 ? 0.723 0.209 -12.494 1.00 91.50 94 ILE A N 1
ATOM 740 C CA . ILE A 1 94 ? -0.392 0.687 -11.677 1.00 91.50 94 ILE A CA 1
ATOM 741 C C . ILE A 1 94 ? -1.002 -0.476 -10.904 1.00 91.50 94 ILE A C 1
ATOM 743 O O . ILE A 1 94 ? -1.211 -1.569 -11.434 1.00 91.50 94 ILE A O 1
ATOM 747 N N . VAL A 1 95 ? -1.342 -0.210 -9.652 1.00 90.62 95 VAL A N 1
ATOM 748 C CA . VAL A 1 95 ? -2.084 -1.110 -8.779 1.00 90.62 95 VAL A CA 1
ATOM 749 C C . VAL A 1 95 ? -3.340 -0.409 -8.267 1.00 90.62 95 VAL A C 1
ATOM 751 O O . VAL A 1 95 ? -3.341 0.806 -8.074 1.00 90.62 95 VAL A O 1
ATOM 754 N N . ARG A 1 96 ? -4.418 -1.162 -8.057 1.00 93.25 96 ARG A N 1
ATOM 755 C CA . ARG A 1 96 ? -5.676 -0.688 -7.478 1.00 93.25 96 ARG A CA 1
ATOM 756 C C . ARG A 1 96 ? -5.973 -1.416 -6.176 1.00 93.25 96 ARG A C 1
ATOM 758 O O . ARG A 1 96 ? -5.934 -2.643 -6.133 1.00 93.25 96 ARG A O 1
ATOM 765 N N . LEU A 1 97 ? -6.353 -0.676 -5.142 1.00 91.62 97 LEU A N 1
ATOM 766 C CA . LEU A 1 97 ? -6.851 -1.243 -3.892 1.00 91.62 97 LEU A CA 1
ATOM 767 C C . LEU A 1 97 ? -8.264 -1.810 -4.102 1.00 91.62 97 LEU A C 1
ATOM 769 O O . LEU A 1 97 ? -9.159 -1.094 -4.546 1.00 91.62 97 LEU A O 1
ATOM 773 N N . VAL A 1 98 ? -8.485 -3.089 -3.800 1.00 92.44 98 VAL A N 1
ATOM 774 C CA 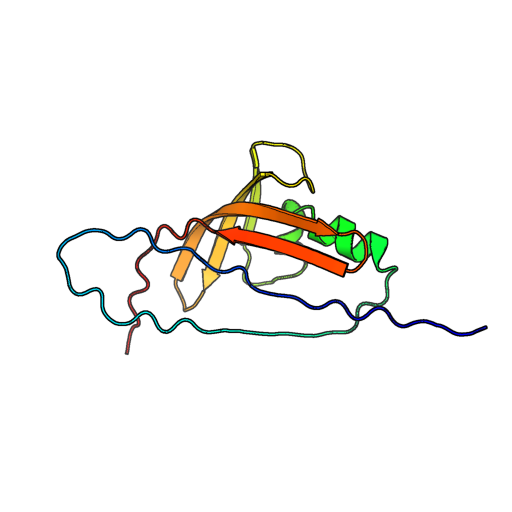. VAL A 1 98 ? -9.776 -3.771 -4.040 1.00 92.44 98 VAL A CA 1
ATOM 775 C C . VAL A 1 98 ? -10.476 -4.210 -2.762 1.00 92.44 98 VAL A C 1
ATOM 777 O O . VAL A 1 98 ? -11.678 -4.471 -2.782 1.00 92.44 98 VAL A O 1
ATOM 780 N N . ARG A 1 99 ? -9.753 -4.281 -1.641 1.00 86.94 99 ARG A N 1
ATOM 781 C CA . ARG A 1 99 ? -10.338 -4.600 -0.339 1.00 86.94 99 ARG A CA 1
ATOM 782 C C . ARG A 1 99 ? -9.556 -3.952 0.789 1.00 86.94 99 ARG A C 1
ATOM 784 O O . ARG A 1 99 ? -8.330 -4.009 0.794 1.00 86.94 99 ARG A O 1
ATOM 791 N N . VAL A 1 100 ? -10.293 -3.407 1.752 1.00 89.38 100 VAL A N 1
ATOM 792 C CA . VAL A 1 100 ? -9.771 -2.882 3.014 1.00 89.38 100 VAL A CA 1
ATOM 793 C C . VAL A 1 100 ? -10.719 -3.320 4.125 1.00 89.38 100 VAL A C 1
ATOM 795 O O . VAL A 1 100 ? -11.891 -2.953 4.124 1.00 89.38 100 VAL A O 1
ATOM 798 N N . ASP A 1 101 ? -10.220 -4.147 5.034 1.00 87.62 101 ASP A N 1
ATOM 799 C CA . ASP A 1 101 ? -10.909 -4.632 6.228 1.00 87.62 101 ASP A CA 1
ATOM 800 C C . ASP A 1 101 ? -9.997 -4.385 7.436 1.00 87.62 101 ASP A C 1
ATOM 802 O O . ASP A 1 101 ? -8.927 -4.996 7.573 1.00 87.62 101 ASP A O 1
ATOM 806 N N . ALA A 1 102 ? -10.405 -3.438 8.281 1.00 79.50 102 ALA A N 1
ATOM 807 C CA . ALA A 1 102 ? -9.629 -2.984 9.424 1.00 79.50 102 ALA A CA 1
ATOM 808 C C . ALA A 1 102 ? -9.424 -4.135 10.421 1.00 79.50 102 ALA A C 1
ATOM 810 O O . ALA A 1 102 ? -10.345 -4.545 11.123 1.00 79.50 102 ALA A O 1
ATOM 811 N N . GLY A 1 103 ? -8.193 -4.644 10.500 1.00 79.88 103 GLY A N 1
ATOM 812 C CA . GLY A 1 103 ? -7.841 -5.750 11.394 1.00 79.88 103 GLY A CA 1
ATOM 813 C C . GLY A 1 103 ? -7.746 -7.119 10.721 1.00 79.88 103 GLY A C 1
ATOM 814 O O . GLY A 1 103 ? -7.391 -8.078 11.408 1.00 79.88 103 GLY A O 1
ATOM 815 N N . ARG A 1 104 ? -8.037 -7.237 9.416 1.00 84.75 104 ARG A N 1
ATOM 816 C CA . ARG A 1 104 ? -8.106 -8.549 8.758 1.00 84.75 104 ARG A CA 1
ATOM 817 C C . ARG A 1 104 ? -7.428 -8.638 7.400 1.00 84.75 104 ARG A C 1
ATOM 819 O O . ARG A 1 104 ? -6.741 -9.629 7.154 1.00 84.75 104 ARG A O 1
ATOM 826 N N . GLU A 1 105 ? -7.658 -7.683 6.501 1.00 87.44 105 GLU A N 1
ATOM 827 C CA . GLU A 1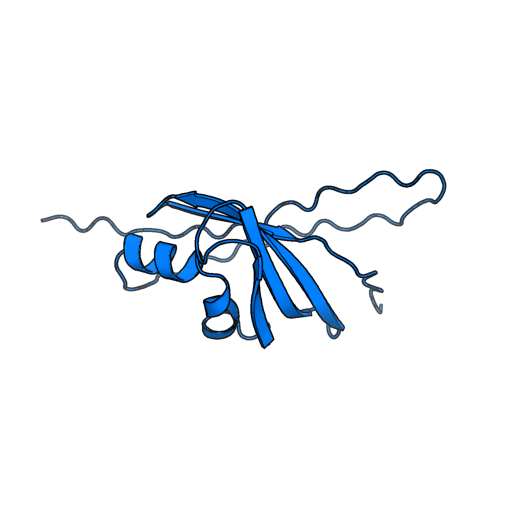 105 ? -7.238 -7.844 5.106 1.00 87.44 105 GLU A CA 1
ATOM 828 C C . GLU A 1 105 ? -7.075 -6.510 4.377 1.00 87.44 105 GLU A C 1
ATOM 830 O O . GLU A 1 105 ? -7.955 -5.654 4.402 1.00 87.44 105 GLU A O 1
ATOM 835 N N . VAL A 1 106 ? -5.972 -6.384 3.645 1.00 88.19 106 VAL A N 1
ATOM 836 C CA . VAL A 1 106 ? -5.799 -5.397 2.578 1.00 88.19 106 VAL A CA 1
ATOM 837 C C . VAL A 1 106 ? -5.453 -6.179 1.319 1.00 88.19 106 VAL A C 1
ATOM 839 O O . VAL A 1 106 ? -4.546 -7.011 1.341 1.00 88.19 106 VAL A O 1
ATOM 842 N N . ALA A 1 107 ? -6.192 -5.947 0.237 1.00 88.12 107 ALA A N 1
ATOM 843 C CA . ALA A 1 107 ? -5.949 -6.601 -1.043 1.00 88.12 107 ALA A CA 1
ATOM 844 C C . ALA A 1 107 ? -5.943 -5.579 -2.174 1.00 88.12 107 ALA A C 1
ATOM 846 O O . ALA A 1 107 ? -6.732 -4.630 -2.189 1.00 88.12 107 ALA A O 1
ATOM 847 N N . PHE A 1 108 ? -5.079 -5.814 -3.152 1.00 89.19 108 PHE A N 1
ATOM 848 C CA . PHE A 1 108 ? -4.908 -4.965 -4.318 1.00 89.19 108 PHE A CA 1
ATOM 849 C C . PHE A 1 108 ? -4.708 -5.808 -5.582 1.00 89.19 108 PHE A C 1
ATOM 851 O O . PHE A 1 108 ? -4.266 -6.954 -5.512 1.00 89.19 108 PHE A O 1
ATOM 858 N N . GLU A 1 109 ? -5.044 -5.247 -6.740 1.00 84.06 109 GLU A N 1
ATOM 859 C CA . GLU A 1 109 ? -4.863 -5.864 -8.055 1.00 84.06 109 GLU A CA 1
ATOM 860 C C . GLU A 1 109 ? -3.950 -4.992 -8.924 1.00 84.06 109 GLU A C 1
ATOM 862 O O . GLU A 1 109 ? -4.132 -3.779 -9.009 1.00 84.06 109 GLU A O 1
ATOM 867 N N . GLY A 1 110 ? -2.937 -5.597 -9.544 1.00 77.06 110 GLY A N 1
ATOM 868 C CA . GLY A 1 110 ? -2.015 -4.904 -10.444 1.00 77.06 110 GLY A CA 1
ATOM 869 C C . GLY A 1 110 ? -2.432 -5.038 -11.905 1.00 77.06 110 GLY A C 1
ATOM 870 O O . GLY A 1 110 ? -2.746 -6.139 -12.364 1.00 77.06 110 GLY A O 1
ATOM 871 N N . GLU A 1 111 ? -2.359 -3.944 -12.657 1.00 60.91 111 GLU A N 1
ATOM 872 C CA . GLU A 1 111 ? -2.277 -3.988 -14.117 1.00 60.91 111 GLU A CA 1
ATOM 873 C C . GLU A 1 111 ? -0.803 -4.210 -14.483 1.00 60.91 111 GLU A C 1
ATOM 875 O O . GLU A 1 111 ? -0.014 -3.273 -14.590 1.00 60.91 111 GLU A O 1
ATOM 880 N N . TRP A 1 112 ? -0.406 -5.478 -14.617 1.00 54.62 112 TRP A N 1
ATOM 881 C CA . TRP A 1 112 ? 0.952 -5.848 -15.018 1.00 54.62 112 TRP A CA 1
ATOM 882 C C . TRP A 1 112 ? 1.183 -5.511 -16.497 1.00 54.62 112 TRP A C 1
ATOM 884 O O . TRP A 1 112 ? 0.770 -6.257 -17.388 1.00 54.62 112 TRP A O 1
ATOM 894 N N . ALA A 1 113 ? 1.868 -4.401 -16.766 1.00 39.44 113 ALA A N 1
ATOM 895 C CA . ALA A 1 113 ? 2.281 -3.993 -18.107 1.00 39.44 113 ALA A CA 1
ATOM 896 C C . ALA A 1 113 ? 3.744 -4.398 -18.366 1.00 39.44 113 ALA A C 1
ATOM 898 O O . ALA A 1 113 ? 4.628 -3.552 -18.449 1.00 39.44 113 ALA A O 1
ATOM 899 N N . GLY A 1 114 ? 4.046 -5.697 -18.470 1.00 38.03 114 GLY A N 1
ATOM 900 C CA . GLY A 1 114 ? 5.424 -6.113 -18.760 1.00 38.03 114 GLY A CA 1
ATOM 901 C C . GLY A 1 114 ? 5.623 -7.608 -18.982 1.00 38.03 114 GLY A C 1
ATOM 902 O O . GLY A 1 114 ? 5.258 -8.433 -18.151 1.00 38.03 114 GLY A O 1
ATOM 903 N N . MET A 1 115 ? 6.236 -7.956 -20.116 1.00 37.91 115 MET A N 1
ATOM 904 C CA . MET A 1 115 ? 6.703 -9.305 -20.438 1.00 37.91 115 MET A CA 1
ATOM 905 C C . MET A 1 115 ? 7.943 -9.626 -19.590 1.00 37.91 115 MET A C 1
ATOM 907 O O . MET A 1 115 ? 9.029 -9.140 -19.898 1.00 37.91 115 MET A O 1
ATOM 911 N N . ILE A 1 116 ? 7.814 -10.479 -18.569 1.00 44.72 116 ILE A N 1
ATOM 912 C CA . ILE A 1 116 ? 8.984 -11.117 -17.953 1.00 44.72 116 ILE A CA 1
ATOM 913 C C . ILE A 1 116 ? 9.591 -12.047 -19.007 1.00 44.72 116 ILE A C 1
ATOM 915 O O . ILE A 1 116 ? 8.957 -13.015 -19.427 1.00 44.72 116 ILE A O 1
ATOM 919 N N . ARG A 1 117 ? 10.815 -11.755 -19.452 1.00 35.97 117 ARG A N 1
ATOM 920 C CA . ARG A 1 117 ? 11.642 -12.739 -20.155 1.00 35.97 117 ARG A CA 1
ATOM 921 C C . ARG A 1 117 ? 12.428 -13.504 -19.092 1.00 35.97 117 ARG A C 1
ATOM 923 O O . ARG A 1 117 ? 13.367 -12.922 -18.553 1.00 35.97 117 ARG A O 1
ATOM 930 N N . PRO A 1 118 ? 12.067 -14.753 -18.748 1.00 30.75 118 PRO A N 1
ATOM 931 C CA . PRO A 1 118 ? 12.939 -15.564 -17.916 1.00 30.75 118 PRO A CA 1
ATOM 932 C C . PRO A 1 118 ? 14.249 -15.760 -18.685 1.00 30.75 118 PRO A C 1
ATOM 934 O O . PRO A 1 118 ? 14.250 -16.290 -19.796 1.00 30.75 118 PRO A O 1
ATOM 937 N N . ILE A 1 119 ? 15.345 -15.256 -18.128 1.00 32.19 119 ILE A N 1
ATOM 938 C CA . ILE A 1 119 ? 16.685 -15.664 -18.543 1.00 32.19 119 ILE A CA 1
ATOM 939 C C . ILE A 1 119 ? 16.944 -17.022 -17.891 1.00 32.19 119 ILE A C 1
ATOM 941 O O . ILE A 1 119 ? 16.725 -17.177 -16.688 1.00 32.19 119 ILE A O 1
ATOM 945 N N . GLY A 1 120 ? 17.270 -17.999 -18.740 1.00 29.67 120 GLY A N 1
ATOM 946 C CA . GLY A 1 120 ? 17.647 -19.356 -18.345 1.00 29.67 120 GLY A CA 1
ATOM 947 C C . GLY A 1 120 ? 19.071 -19.449 -17.827 1.00 29.67 120 GLY A C 1
ATOM 948 O O . GLY A 1 120 ? 19.808 -18.440 -17.926 1.00 29.67 120 GLY A O 1
#

pLDDT: mean 72.01, std 26.15, range [27.0, 97.75]

Secondary structure (DSSP, 8-state):
------PPPP-PPPPPPP--SS------------------S-HHHHHHHHHSGGGGGGT-TTEEEEEEEES-TTSTT-EEEEEEEETTEEEEEEEEEEEEETTTEEEEEEE---------

Solvent-accessible surface area (backbone atoms only — not comparable to full-atom values): 7625 Å² total; per-residue (Å²): 134,85,85,80,85,72,79,60,70,58,61,78,48,78,68,82,82,78,87,70,86,89,67,92,73,74,84,77,81,82,78,86,72,79,66,79,70,89,70,99,62,61,46,53,59,54,37,54,50,61,37,23,52,59,49,44,39,80,78,37,87,49,32,72,44,36,42,82,74,44,80,51,86,50,38,69,66,18,28,30,44,34,31,33,57,56,97,95,38,82,46,68,38,44,35,30,32,72,41,73,40,84,56,66,42,61,37,40,37,53,57,82,76,72,84,83,74,85,78,129

Nearest PDB structures (foldseek):
  4rei-assembly1_A  TM=8.102E-01  e=9.881E-03  Panax ginseng
  4oic-assembly1_A  TM=7.843E-01  e=3.014E-02  Oryza sativa Japonica Group
  8h0h-a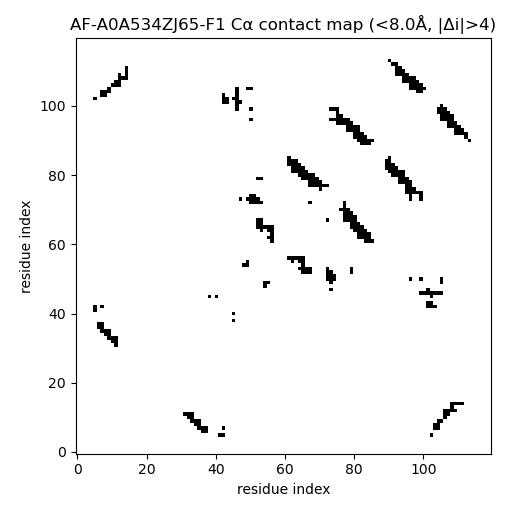ssembly2_B  TM=7.674E-01  e=6.857E-02  Mycobacterium tuberculosis H37Rv
  7z1s-assembly1_A-2  TM=7.150E-01  e=1.387E-01  Solanum lycopersicum
  5mmq-assembly1_B  TM=7.511E-01  e=1.754E-01  Citrus sinensis

Sequence (120 aa):
MTSRDGTAHFRYGRARSWRLRGRRVSSFLMVDVTVSGIVRAPPSEVFAFLADLENWPRWQGDMQTSTLVEGQPGTIGARYRYVSKAMGQTIDSIVRLVRVDAGREVAFEGEWAGMIRPIG

Foldseek 3Di:
DDDDFQWAWDFADDADDDDDPDDPDPDDPPDGDTDTDGDPDDQQVVLLCVLQCQNVCVPDVQWDGKAWDDDDGSDFQTKIWTWGDDPNDIFTWIKGWHDRDRRYDTYIYTPGPDDDDDDD

Mean predicted aligned error: 11.94 Å